Protein AF-A0A520IG59-F1 (afdb_monomer)

Mean predicted aligned error: 2.78 Å

pLDDT: mean 93.98, std 5.0, range [71.38, 97.94]

Sequence (70 aa):
MKQAVGLVGWRGMVGSVLMQRMRDEKDFDLIEPVFFSTSNAGGAAPQWAAGAAPLQNAYDIDALKKLPII

Secondary structure (DSSP, 8-state):
-PEEEEE-STTSHHHHHHHHHHHHTTGGGTEEEEEEESS-TTPPPPTTSTTPPPPEETT-HHHHTT-SB-

Radius of gyration: 11.49 Å; Cα contacts (8 Å, |Δi|>4): 99; chains: 1; bounding box: 22×28×25 Å

Foldseek 3Di:
DAFEAEQEPLPDPVNVVVVVVCVVVVVVVRHQYAAADCPQAQADDPPVNPPHDGHHHPPPPVVVVVGPYD

Nearest PDB structures (foldseek):
  5bnt-assembly2_D  TM=9.444E-01  e=1.186E-07  Pseudomonas aeruginosa PAO1
  3uw3-assembly1_A  TM=9.349E-01  e=8.345E-07  Burkholderia thailandensis E264
  7skb-assembly1_B  TM=9.486E-01  e=1.529E-06  Acinetobacter baumannii
  1gl3-assembly1_B  TM=9.212E-01  e=2.001E-06  Escherichia coli
  1brm-assembly2_C-2  TM=9.396E-01  e=3.204E-06  Escherichia coli

Structure (mmCIF, N/CA/C/O backbone):
data_AF-A0A520IG59-F1
#
_entry.id   AF-A0A520IG59-F1
#
loop_
_atom_site.group_PDB
_atom_site.id
_atom_site.type_symbol
_atom_site.label_atom_id
_atom_site.label_alt_id
_atom_site.label_comp_id
_atom_site.label_asym_id
_atom_site.label_entity_id
_atom_site.label_seq_id
_atom_site.pdbx_PDB_ins_code
_atom_site.Cartn_x
_atom_site.Cartn_y
_atom_site.Cartn_z
_atom_site.occupancy
_atom_site.B_iso_or_equiv
_atom_site.auth_seq_id
_atom_site.auth_comp_id
_atom_site.auth_asym_id
_atom_site.auth_atom_id
_atom_site.pdbx_PDB_model_num
ATOM 1 N N . MET A 1 1 ? -13.755 8.262 11.215 1.00 71.38 1 MET A N 1
ATOM 2 C CA . MET A 1 1 ? -13.482 8.345 9.762 1.00 71.38 1 MET A CA 1
ATOM 3 C C . MET A 1 1 ? -12.333 7.403 9.471 1.00 71.38 1 MET A C 1
ATOM 5 O O . MET A 1 1 ? -11.428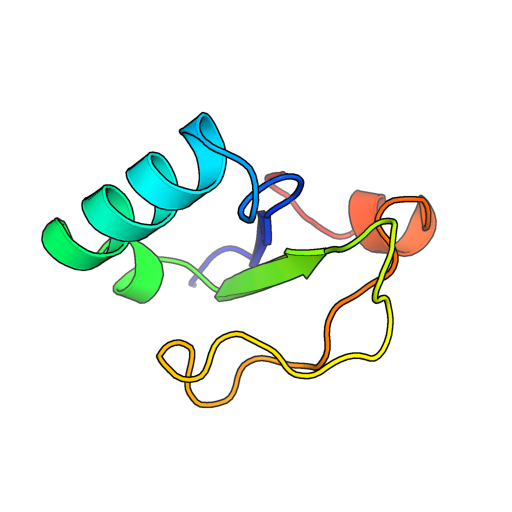 7.352 10.298 1.00 71.38 1 MET A O 1
ATOM 9 N N . LYS A 1 2 ? -12.390 6.634 8.380 1.00 84.94 2 LYS A N 1
ATOM 10 C CA . LYS A 1 2 ? -11.260 5.792 7.968 1.00 84.94 2 LYS A CA 1
ATOM 11 C C . LYS A 1 2 ? -10.141 6.693 7.438 1.00 84.94 2 LYS A C 1
ATOM 13 O O . LYS A 1 2 ? -10.425 7.748 6.875 1.00 84.94 2 LYS A O 1
ATOM 18 N N . GLN A 1 3 ? -8.888 6.331 7.689 1.00 92.94 3 GLN A N 1
ATOM 19 C CA . GLN A 1 3 ? -7.735 7.102 7.216 1.00 92.94 3 GLN A CA 1
ATOM 20 C C . GLN A 1 3 ? -7.264 6.567 5.866 1.00 92.94 3 GLN A C 1
ATOM 22 O O . GLN A 1 3 ? -7.215 5.352 5.674 1.00 92.94 3 GLN A O 1
ATOM 27 N N . ALA A 1 4 ? -6.894 7.464 4.952 1.00 94.81 4 ALA A N 1
ATOM 28 C CA . ALA A 1 4 ? -6.272 7.079 3.693 1.00 94.81 4 ALA A CA 1
ATOM 29 C C . ALA A 1 4 ? -4.835 6.594 3.941 1.00 94.81 4 ALA A C 1
ATOM 31 O O . ALA A 1 4 ? -4.044 7.298 4.566 1.00 94.81 4 ALA A O 1
ATOM 32 N N . VAL A 1 5 ? -4.499 5.398 3.462 1.00 96.88 5 VAL A N 1
AT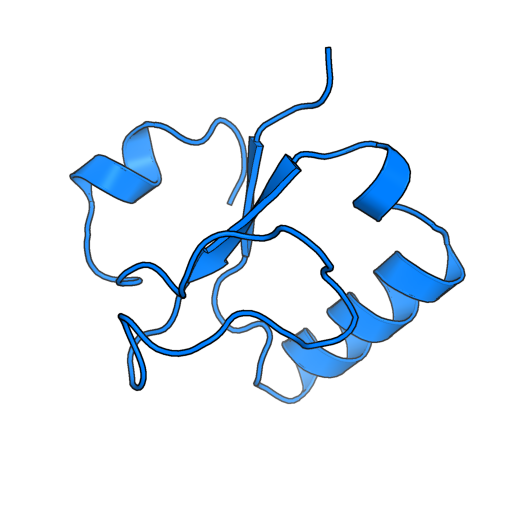OM 33 C CA . VAL A 1 5 ? -3.182 4.778 3.671 1.00 96.88 5 VAL A CA 1
ATOM 34 C C . VAL A 1 5 ? -2.586 4.402 2.325 1.00 96.88 5 VAL A C 1
ATOM 36 O O . VAL A 1 5 ? -3.156 3.595 1.590 1.00 96.88 5 VAL A O 1
ATOM 39 N N . GLY A 1 6 ? -1.438 4.987 1.999 1.00 96.94 6 GLY A N 1
ATOM 40 C CA . GLY A 1 6 ? -0.649 4.620 0.834 1.00 96.94 6 GLY A CA 1
ATOM 41 C C . GLY A 1 6 ? 0.007 3.262 1.027 1.00 96.94 6 GLY A C 1
ATOM 42 O O . GLY A 1 6 ? 0.487 2.952 2.104 1.00 96.94 6 GLY A O 1
ATOM 43 N N . LEU A 1 7 ? 0.014 2.435 -0.013 1.00 97.31 7 LEU A N 1
ATOM 44 C CA . LEU A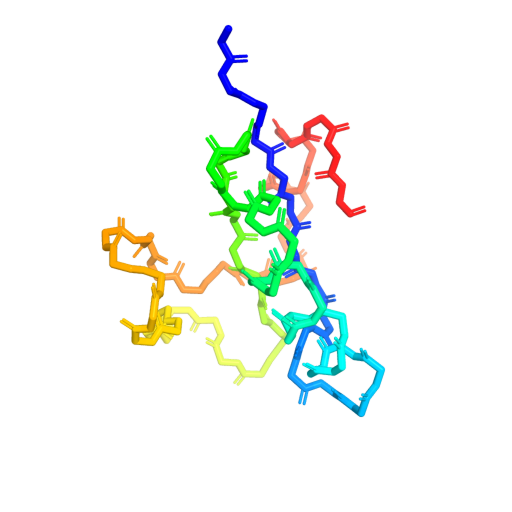 1 7 ? 0.685 1.140 -0.007 1.00 97.31 7 LEU A CA 1
ATOM 45 C C . LEU A 1 7 ? 1.644 1.078 -1.192 1.00 97.31 7 LEU A C 1
ATOM 47 O O . LEU A 1 7 ? 1.225 0.961 -2.348 1.00 97.31 7 LEU A O 1
ATOM 51 N N . VAL A 1 8 ? 2.944 1.140 -0.900 1.00 97.19 8 VAL A N 1
ATOM 52 C CA . VAL A 1 8 ? 4.043 1.080 -1.878 1.00 97.19 8 VAL A CA 1
ATOM 53 C C . VAL A 1 8 ? 4.834 -0.218 -1.672 1.00 97.19 8 VAL A C 1
ATOM 55 O O . VAL A 1 8 ? 5.006 -0.684 -0.553 1.00 97.19 8 VAL A O 1
ATOM 58 N N . GLY A 1 9 ? 5.303 -0.858 -2.749 1.00 95.94 9 GLY A N 1
ATOM 59 C CA . GLY A 1 9 ? 6.121 -2.082 -2.644 1.00 95.94 9 GLY A C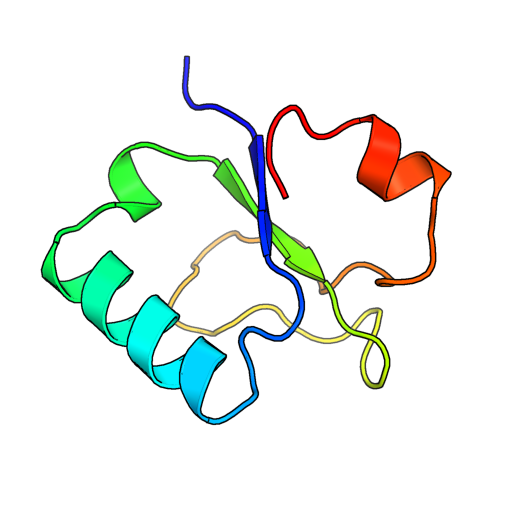A 1
ATOM 60 C C . GLY A 1 9 ? 5.361 -3.351 -2.221 1.00 95.94 9 GLY A C 1
ATOM 61 O O . GLY A 1 9 ? 5.964 -4.411 -2.059 1.00 95.94 9 GLY A O 1
ATOM 62 N N . TRP A 1 10 ? 4.031 -3.286 -2.128 1.00 95.56 10 TRP A N 1
ATOM 63 C CA . TRP A 1 10 ? 3.151 -4.375 -1.678 1.00 95.56 10 TRP A CA 1
ATOM 64 C C . TRP A 1 10 ? 3.175 -5.643 -2.562 1.00 95.56 10 TRP A C 1
ATOM 66 O O . TRP A 1 10 ? 2.680 -6.690 -2.156 1.00 95.56 10 TRP A O 1
ATOM 76 N N . ARG A 1 11 ? 3.762 -5.576 -3.766 1.00 94.44 11 ARG A N 1
ATOM 77 C CA . ARG A 1 11 ? 3.922 -6.719 -4.690 1.00 94.44 11 ARG A CA 1
ATOM 78 C C . ARG A 1 11 ? 5.216 -7.517 -4.484 1.00 94.44 11 ARG A C 1
ATOM 80 O O . ARG A 1 11 ? 5.363 -8.572 -5.092 1.00 94.44 11 ARG A O 1
ATOM 87 N N . GLY A 1 12 ? 6.169 -7.001 -3.702 1.00 94.25 12 GLY A N 1
ATOM 88 C CA . GLY A 1 12 ? 7.420 -7.698 -3.385 1.00 94.25 12 GLY A CA 1
ATOM 89 C C . GLY A 1 12 ? 7.235 -8.783 -2.319 1.00 94.25 12 GLY A C 1
ATOM 90 O O . GLY A 1 12 ? 6.146 -8.940 -1.781 1.00 94.25 12 GLY A O 1
ATOM 91 N N . MET A 1 13 ? 8.311 -9.498 -1.971 1.00 95.94 13 MET A N 1
ATOM 92 C CA . MET A 1 13 ? 8.266 -10.605 -0.997 1.00 95.94 13 MET A CA 1
ATOM 93 C C . MET A 1 13 ? 7.737 -10.176 0.382 1.00 95.94 13 MET A C 1
ATOM 95 O O . MET A 1 13 ? 6.865 -10.832 0.936 1.00 95.94 13 MET A O 1
ATOM 99 N N . VAL A 1 14 ? 8.231 -9.063 0.932 1.00 96.56 14 VAL A N 1
ATOM 100 C CA . VAL A 1 14 ? 7.749 -8.543 2.227 1.00 96.56 14 VAL A CA 1
ATOM 101 C C . VAL A 1 14 ? 6.339 -7.969 2.090 1.00 96.56 14 VAL A C 1
ATOM 103 O O . VAL A 1 14 ? 5.478 -8.203 2.933 1.00 96.56 14 VAL A O 1
ATOM 106 N N . GLY A 1 15 ? 6.090 -7.254 0.991 1.00 96.44 15 GLY A N 1
ATOM 107 C CA . GLY A 1 15 ? 4.800 -6.642 0.704 1.00 96.44 15 GLY A CA 1
ATOM 108 C C . GLY A 1 15 ? 3.662 -7.656 0.602 1.00 96.44 15 GLY A C 1
ATOM 109 O O . GLY A 1 15 ? 2.594 -7.426 1.159 1.00 96.44 15 GLY A O 1
ATOM 110 N N . SER A 1 16 ? 3.882 -8.800 -0.047 1.00 95.50 16 SER A N 1
ATOM 111 C CA . SER A 1 16 ? 2.850 -9.827 -0.204 1.00 95.50 16 SER A CA 1
ATOM 112 C C . SER A 1 16 ? 2.468 -10.469 1.131 1.00 95.50 16 SER A C 1
ATOM 114 O O . SER A 1 16 ? 1.279 -10.674 1.384 1.00 95.50 16 SER A O 1
ATOM 116 N N . VAL A 1 17 ? 3.452 -10.708 2.006 1.00 97.50 17 VAL A N 1
ATOM 117 C CA . VAL A 1 17 ? 3.228 -11.201 3.373 1.00 97.50 17 VAL A CA 1
ATOM 118 C C . VAL A 1 17 ? 2.480 -10.160 4.206 1.00 97.50 17 VAL A C 1
ATOM 120 O O . VAL A 1 17 ? 1.512 -10.513 4.876 1.00 97.50 17 VAL A O 1
ATOM 123 N N . LEU A 1 18 ? 2.855 -8.878 4.115 1.00 97.50 18 LEU A N 1
ATOM 124 C CA . LEU A 1 18 ? 2.125 -7.789 4.771 1.00 97.50 18 LEU A CA 1
ATOM 125 C C . LEU A 1 18 ? 0.657 -7.760 4.324 1.00 97.50 18 LEU A C 1
ATOM 127 O O . LEU A 1 18 ? -0.236 -7.771 5.163 1.00 97.50 18 LEU A O 1
ATOM 131 N N . MET A 1 19 ? 0.393 -7.795 3.014 1.00 96.56 19 MET A N 1
ATOM 132 C CA . MET A 1 19 ? -0.976 -7.792 2.482 1.00 96.56 19 MET A CA 1
ATOM 133 C C . MET A 1 19 ? -1.781 -9.007 2.944 1.00 96.56 19 MET A C 1
ATOM 135 O O . MET A 1 19 ? -2.985 -8.892 3.155 1.00 96.56 19 MET A O 1
ATOM 139 N N . GLN A 1 20 ? -1.146 -10.174 3.069 1.00 96.44 20 GLN A N 1
ATOM 140 C CA . GLN A 1 20 ? -1.793 -11.361 3.619 1.00 96.44 20 GLN A CA 1
ATOM 141 C C . GLN A 1 20 ? -2.163 -11.154 5.089 1.00 96.44 20 GLN A C 1
ATOM 143 O O . GLN A 1 20 ? -3.337 -11.265 5.425 1.00 96.44 20 GLN A O 1
ATOM 148 N N . ARG A 1 21 ? -1.201 -10.767 5.932 1.00 97.94 21 ARG A N 1
ATOM 149 C CA . ARG A 1 21 ? -1.428 -10.538 7.367 1.00 97.94 21 ARG A CA 1
ATOM 150 C C . ARG A 1 21 ? -2.497 -9.476 7.615 1.00 97.94 21 ARG A C 1
ATOM 152 O O . ARG A 1 21 ? -3.399 -9.717 8.402 1.00 97.94 21 ARG A O 1
ATOM 159 N N . MET A 1 22 ? -2.465 -8.365 6.881 1.00 96.69 22 MET A N 1
ATOM 160 C CA . MET A 1 22 ? -3.477 -7.309 6.997 1.00 96.69 22 MET A CA 1
ATOM 161 C C . MET A 1 22 ? -4.889 -7.782 6.625 1.00 96.69 22 MET A C 1
ATOM 163 O O . MET A 1 22 ? -5.869 -7.294 7.181 1.00 96.69 22 MET A O 1
ATOM 167 N N . ARG A 1 23 ? -5.032 -8.728 5.685 1.00 95.06 23 ARG A N 1
ATOM 168 C CA . ARG A 1 23 ? -6.340 -9.340 5.393 1.00 95.06 23 ARG A CA 1
ATOM 169 C C . ARG A 1 23 ? -6.762 -10.317 6.484 1.00 95.06 23 ARG A C 1
ATOM 171 O O . ARG A 1 23 ? -7.929 -10.299 6.863 1.00 95.06 23 ARG A O 1
ATOM 178 N N . ASP A 1 24 ? -5.834 -11.134 6.979 1.00 97.62 24 ASP A N 1
ATOM 179 C CA . ASP A 1 24 ? -6.100 -12.106 8.045 1.00 97.62 24 ASP A CA 1
ATOM 180 C C . ASP A 1 24 ? -6.584 -11.402 9.328 1.00 97.62 24 ASP A C 1
ATOM 182 O O . ASP A 1 24 ? -7.521 -11.870 9.971 1.00 97.62 24 ASP A O 1
ATOM 186 N N . GLU A 1 25 ? -6.005 -10.239 9.648 1.00 97.50 25 GLU A N 1
ATOM 187 C CA . GLU A 1 25 ? -6.360 -9.414 10.816 1.00 97.50 25 GLU A CA 1
ATOM 188 C C . GLU A 1 25 ? -7.479 -8.386 10.537 1.00 97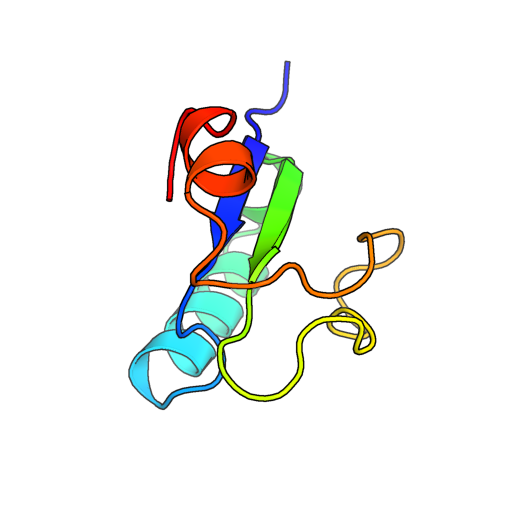.50 25 GLU A C 1
ATOM 190 O O . GLU A 1 25 ? -7.919 -7.682 11.443 1.00 97.50 25 GLU A O 1
ATOM 195 N N . LYS A 1 26 ? -7.990 -8.315 9.297 1.00 95.25 26 LYS A N 1
ATOM 196 C CA . LYS A 1 26 ? -9.032 -7.366 8.847 1.00 95.25 26 LYS A CA 1
ATOM 197 C C . LYS A 1 26 ? -8.662 -5.880 8.963 1.00 95.25 26 LYS A C 1
ATOM 199 O O . LYS A 1 26 ? -9.537 -5.022 9.073 1.00 95.25 26 LYS A O 1
ATOM 204 N N . ASP A 1 27 ? -7.384 -5.540 8.837 1.00 95.75 27 ASP A N 1
ATOM 205 C CA . ASP A 1 27 ? -6.908 -4.153 8.919 1.00 95.75 27 ASP A CA 1
ATOM 206 C C . ASP A 1 27 ? -7.524 -3.251 7.834 1.00 95.75 27 ASP A C 1
ATOM 208 O O . ASP A 1 27 ? -7.788 -2.072 8.069 1.00 95.75 27 ASP A O 1
ATOM 212 N N . PHE A 1 28 ? -7.822 -3.801 6.649 1.00 93.12 28 PHE A N 1
ATOM 213 C CA . PHE A 1 28 ? -8.458 -3.062 5.547 1.00 93.12 28 PHE A CA 1
ATOM 214 C C . PHE A 1 28 ? -9.876 -2.570 5.868 1.00 93.12 28 PHE A C 1
ATOM 216 O O . PHE A 1 28 ? -10.350 -1.627 5.234 1.00 93.12 28 PHE A O 1
ATOM 223 N N . ASP A 1 29 ? -10.539 -3.134 6.880 1.00 92.94 29 ASP A N 1
ATOM 224 C CA . ASP A 1 29 ? -11.835 -2.635 7.338 1.00 92.94 29 ASP A CA 1
ATOM 225 C C . ASP A 1 29 ? -11.695 -1.292 8.072 1.00 92.94 29 ASP A C 1
ATOM 227 O O . ASP A 1 29 ? -12.665 -0.535 8.160 1.00 92.94 29 ASP A O 1
ATOM 231 N N . LEU A 1 30 ? -10.493 -0.956 8.547 1.00 94.06 30 LEU A N 1
ATOM 232 C CA . LEU A 1 30 ? -10.206 0.227 9.361 1.00 94.06 30 LEU A CA 1
ATOM 233 C C . LEU A 1 30 ? -9.651 1.410 8.547 1.00 94.06 30 LEU A C 1
ATOM 235 O O . LEU A 1 30 ? -9.647 2.543 9.035 1.00 94.06 30 LEU A O 1
ATOM 239 N N . ILE A 1 31 ? -9.220 1.171 7.305 1.00 94.50 31 ILE A N 1
ATOM 240 C CA . ILE A 1 31 ? -8.504 2.145 6.466 1.00 94.50 31 ILE A CA 1
ATOM 241 C C . ILE A 1 31 ? -9.133 2.302 5.076 1.00 94.50 31 ILE A C 1
ATOM 243 O O . ILE A 1 31 ? -9.958 1.499 4.646 1.00 94.50 31 ILE A O 1
ATOM 247 N N . GLU A 1 32 ? -8.720 3.346 4.363 1.00 93.81 32 GLU A N 1
ATOM 248 C CA . GLU A 1 32 ? -8.974 3.547 2.935 1.00 93.81 32 GLU A CA 1
ATOM 249 C C . GLU A 1 32 ? -7.662 3.310 2.167 1.00 93.81 32 GLU A C 1
ATOM 251 O O . GLU A 1 32 ? -6.805 4.197 2.114 1.00 93.81 32 GLU A O 1
ATOM 256 N N . PRO A 1 33 ? -7.437 2.102 1.621 1.00 95.06 33 PRO A N 1
ATOM 257 C CA . PRO A 1 33 ? -6.160 1.765 1.005 1.00 95.06 33 PRO A CA 1
ATOM 258 C C . PRO A 1 33 ? -5.994 2.431 -0.368 1.00 95.06 33 PRO A C 1
ATOM 260 O O . PRO A 1 33 ? -6.863 2.335 -1.236 1.00 95.06 33 PRO A O 1
ATOM 263 N N . VAL A 1 34 ? -4.830 3.038 -0.594 1.00 95.88 34 VAL A N 1
ATOM 264 C CA . VAL A 1 34 ? -4.413 3.618 -1.875 1.00 95.88 34 VAL A CA 1
ATOM 265 C C . VAL A 1 34 ? -3.176 2.882 -2.371 1.00 95.88 34 VAL A C 1
ATOM 267 O O . VAL A 1 34 ? -2.089 2.997 -1.809 1.00 95.88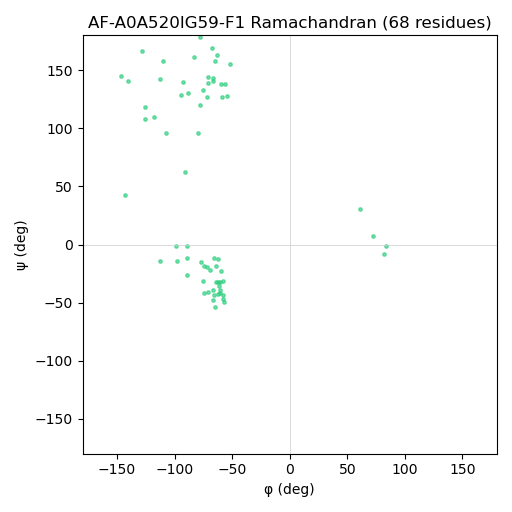 34 VAL A O 1
ATOM 270 N N . PHE A 1 35 ? -3.330 2.102 -3.438 1.00 96.94 35 PHE A N 1
ATOM 271 C CA . PHE A 1 35 ? -2.245 1.278 -3.964 1.00 96.94 35 PHE A CA 1
ATOM 272 C C . PHE A 1 35 ? -1.394 2.045 -4.970 1.00 96.94 35 PHE A C 1
ATOM 274 O O . PHE A 1 35 ? -1.908 2.592 -5.944 1.00 96.94 35 PHE A O 1
ATOM 281 N N . PHE A 1 36 ? -0.078 1.996 -4.783 1.00 97.50 36 PHE A N 1
ATOM 282 C CA . PHE A 1 36 ? 0.894 2.589 -5.693 1.00 97.50 36 PHE A CA 1
ATOM 283 C C . PHE A 1 36 ? 1.694 1.519 -6.440 1.00 97.50 36 PHE A C 1
ATOM 285 O O . PHE A 1 36 ? 1.827 0.371 -6.001 1.00 97.50 36 PHE A O 1
ATOM 292 N N . SER A 1 37 ? 2.261 1.901 -7.582 1.00 95.88 37 SER A N 1
ATOM 293 C CA . SER A 1 37 ? 3.189 1.080 -8.354 1.00 95.88 37 SER A CA 1
ATOM 294 C C . SER A 1 37 ? 4.235 1.940 -9.061 1.00 95.88 37 SER A C 1
ATOM 296 O O . SER A 1 37 ? 3.936 3.039 -9.521 1.00 95.88 37 SER A O 1
ATOM 298 N N . THR A 1 38 ? 5.461 1.424 -9.164 1.00 93.56 38 THR A N 1
ATOM 299 C CA . THR A 1 38 ? 6.537 2.004 -9.985 1.00 93.56 38 THR A CA 1
ATOM 300 C C . THR A 1 38 ? 6.527 1.469 -11.418 1.00 93.56 38 THR A C 1
ATOM 302 O O . THR A 1 38 ? 6.999 2.147 -12.322 1.00 93.56 38 THR A O 1
ATOM 305 N N . SER A 1 39 ? 6.000 0.258 -11.636 1.00 93.25 39 SER A N 1
ATOM 306 C CA . SER A 1 39 ? 6.070 -0.453 -12.921 1.00 93.25 39 SER A CA 1
ATOM 307 C C . SER A 1 39 ? 4.726 -0.624 -13.629 1.00 93.25 39 SER A C 1
ATOM 309 O O . SER A 1 39 ? 4.707 -0.979 -14.801 1.00 93.25 39 SER A O 1
ATOM 311 N N . ASN A 1 40 ? 3.604 -0.397 -12.939 1.00 94.31 40 ASN A N 1
ATOM 312 C CA . ASN A 1 40 ? 2.259 -0.612 -13.477 1.00 94.31 40 ASN A CA 1
ATOM 313 C C . ASN A 1 40 ? 1.259 0.454 -12.992 1.00 94.31 40 ASN A C 1
ATOM 315 O O . ASN A 1 40 ? 0.144 0.130 -12.579 1.00 94.31 40 ASN A O 1
ATOM 319 N N . ALA A 1 41 ? 1.675 1.724 -12.971 1.00 94.06 41 ALA A N 1
ATOM 320 C CA . ALA A 1 41 ? 0.769 2.838 -12.684 1.00 94.06 41 ALA A CA 1
ATOM 321 C C . ALA A 1 41 ? -0.368 2.883 -13.725 1.00 94.06 41 ALA A C 1
ATOM 323 O O . ALA A 1 41 ? -0.141 2.646 -14.909 1.00 94.06 41 ALA A O 1
ATOM 324 N N . GLY A 1 42 ? -1.597 3.140 -13.279 1.00 93.38 42 GLY A N 1
ATOM 325 C CA . GLY A 1 42 ? -2.819 3.037 -14.084 1.00 93.38 42 GLY A CA 1
ATOM 326 C C . GLY A 1 42 ? -3.379 1.615 -14.215 1.00 93.38 42 GLY A C 1
ATOM 327 O O . GLY A 1 42 ? -4.486 1.441 -14.720 1.00 93.38 42 GLY A O 1
ATOM 328 N N . GLY A 1 43 ? -2.655 0.594 -13.745 1.00 93.00 43 GLY A N 1
ATOM 329 C CA . GLY A 1 43 ? -3.137 -0.784 -13.724 1.00 93.00 43 GLY A CA 1
ATOM 330 C C . GLY A 1 43 ? -4.296 -1.007 -12.747 1.00 93.00 43 GLY A C 1
ATOM 331 O O . GLY A 1 43 ? -4.598 -0.171 -11.896 1.00 93.00 43 GLY A O 1
ATOM 332 N N . ALA A 1 44 ? -4.934 -2.174 -12.838 1.00 93.12 44 ALA A N 1
ATOM 333 C CA . ALA A 1 44 ? -6.005 -2.547 -11.920 1.00 93.12 44 ALA A CA 1
ATOM 334 C C . ALA A 1 44 ? -5.493 -2.740 -10.481 1.00 93.12 44 ALA A C 1
ATOM 336 O O . ALA A 1 44 ? -4.404 -3.281 -10.254 1.00 93.12 44 ALA A O 1
ATOM 337 N N . ALA A 1 45 ? -6.316 -2.334 -9.514 1.00 90.88 45 ALA A N 1
ATOM 338 C CA . ALA A 1 45 ? -6.131 -2.661 -8.107 1.00 90.88 45 ALA A CA 1
ATOM 339 C C . ALA A 1 45 ? -6.234 -4.183 -7.856 1.00 90.88 45 ALA A C 1
ATOM 341 O O . ALA A 1 45 ? -6.739 -4.924 -8.709 1.00 90.88 45 ALA A O 1
ATOM 342 N N . PRO A 1 46 ? -5.758 -4.682 -6.698 1.00 88.38 46 PRO A N 1
ATOM 343 C CA . PRO A 1 46 ? -5.913 -6.090 -6.346 1.00 88.38 46 PRO A CA 1
ATOM 344 C C . PRO A 1 46 ? -7.386 -6.521 -6.360 1.00 88.38 46 PRO A C 1
ATOM 346 O O . PRO A 1 46 ? -8.235 -5.821 -5.820 1.00 88.38 46 PRO A O 1
ATOM 349 N N . GLN A 1 47 ? -7.687 -7.706 -6.903 1.00 87.62 47 GLN A N 1
ATOM 350 C CA . GLN A 1 47 ? -9.073 -8.199 -7.026 1.00 87.62 47 GLN A CA 1
ATOM 351 C C . GLN A 1 47 ? -9.816 -8.293 -5.683 1.00 87.62 47 GLN A C 1
ATOM 353 O O . GLN A 1 47 ? -11.027 -8.110 -5.634 1.00 87.62 47 GLN A O 1
ATOM 358 N N . TRP A 1 48 ? -9.093 -8.569 -4.595 1.00 87.88 48 TRP A N 1
ATOM 359 C CA . TRP A 1 48 ? -9.655 -8.639 -3.245 1.00 87.88 48 TRP A CA 1
ATOM 360 C C . TRP A 1 48 ? -9.973 -7.259 -2.649 1.00 87.88 48 TRP A C 1
ATOM 362 O O . TRP A 1 48 ? -10.748 -7.176 -1.703 1.00 87.88 48 TRP A O 1
ATOM 372 N N . ALA A 1 49 ? -9.403 -6.180 -3.192 1.00 85.12 49 ALA A N 1
ATOM 373 C CA . ALA A 1 49 ? -9.670 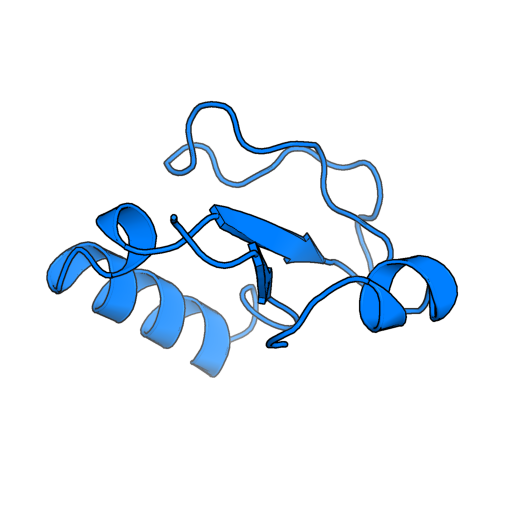-4.806 -2.782 1.00 85.12 49 ALA A CA 1
ATOM 374 C C . ALA A 1 49 ? -10.829 -4.234 -3.615 1.00 85.12 49 ALA A C 1
ATOM 376 O O . ALA A 1 49 ? -10.655 -3.306 -4.408 1.00 85.12 49 ALA A O 1
ATOM 377 N N . ALA A 1 50 ? -12.011 -4.841 -3.489 1.00 76.44 50 ALA A N 1
ATOM 378 C CA . ALA A 1 50 ? -13.187 -4.450 -4.260 1.00 76.44 50 ALA A CA 1
ATOM 379 C C . ALA A 1 50 ? -13.496 -2.950 -4.087 1.00 76.44 50 ALA A C 1
ATOM 381 O O . ALA A 1 50 ? -13.594 -2.451 -2.968 1.00 76.44 50 ALA A O 1
ATOM 382 N N . GLY A 1 51 ? -13.643 -2.231 -5.203 1.00 78.38 51 GLY A N 1
ATOM 383 C CA . GLY A 1 51 ? -13.916 -0.789 -5.209 1.00 78.38 51 GLY A CA 1
ATOM 384 C C . GLY A 1 51 ? -12.684 0.113 -5.064 1.00 78.38 51 GLY A C 1
ATOM 385 O O . GLY A 1 51 ? -12.834 1.331 -5.127 1.00 78.38 51 GLY A O 1
ATOM 386 N N . ALA A 1 52 ? -11.476 -0.443 -4.917 1.00 85.38 52 ALA A N 1
ATOM 387 C CA . ALA A 1 52 ? -10.255 0.355 -4.920 1.00 85.38 52 ALA A CA 1
ATOM 388 C C . ALA A 1 52 ? -9.993 0.984 -6.300 1.00 85.38 52 ALA A C 1
ATOM 390 O O . ALA A 1 52 ? -10.187 0.356 -7.346 1.00 85.38 52 ALA A O 1
ATOM 391 N N . ALA A 1 53 ? -9.522 2.232 -6.290 1.00 90.44 53 ALA A N 1
ATOM 392 C CA . ALA A 1 53 ? -9.132 2.954 -7.496 1.00 90.44 53 ALA A CA 1
ATOM 393 C C . ALA A 1 53 ? -7.924 2.290 -8.192 1.00 90.44 53 ALA A C 1
ATOM 395 O O . ALA A 1 53 ? -7.156 1.582 -7.534 1.00 90.44 53 ALA A O 1
ATOM 396 N N . PRO A 1 54 ? -7.713 2.534 -9.500 1.00 95.12 54 PRO A N 1
ATOM 397 C CA . PRO A 1 54 ? -6.521 2.074 -10.211 1.00 95.12 54 PRO A CA 1
ATOM 398 C C . PRO A 1 54 ? -5.213 2.458 -9.508 1.00 95.12 54 PRO A C 1
ATOM 400 O O . PRO A 1 54 ? -5.148 3.444 -8.770 1.00 95.12 54 PRO A O 1
ATOM 403 N N . LEU A 1 55 ? -4.158 1.685 -9.772 1.00 96.56 55 LEU A N 1
ATOM 404 C CA . LEU A 1 55 ? -2.845 1.875 -9.157 1.00 96.56 55 LEU A CA 1
ATOM 405 C C . LEU A 1 55 ? -2.301 3.276 -9.454 1.00 96.56 55 LEU A C 1
ATOM 407 O O . LEU A 1 55 ? -2.176 3.667 -10.614 1.00 96.56 55 LEU A O 1
ATOM 411 N N . GLN A 1 56 ? -1.920 4.012 -8.416 1.00 97.06 56 GLN A N 1
ATOM 412 C CA . GLN A 1 56 ? -1.298 5.326 -8.554 1.00 97.06 56 GLN A CA 1
ATOM 413 C C . GLN A 1 56 ? 0.212 5.208 -8.810 1.00 97.06 56 GLN A C 1
ATOM 415 O O . GLN A 1 56 ? 0.831 4.167 -8.569 1.00 97.06 56 GLN A O 1
ATOM 420 N N . ASN A 1 57 ? 0.823 6.276 -9.322 1.00 97.38 57 ASN A N 1
ATOM 421 C CA . ASN A 1 57 ? 2.258 6.309 -9.593 1.00 97.38 57 ASN A CA 1
ATOM 422 C C . ASN A 1 57 ? 3.050 6.528 -8.296 1.00 97.38 57 ASN A C 1
ATOM 424 O O . ASN A 1 57 ? 2.902 7.557 -7.645 1.00 97.38 57 ASN A O 1
ATOM 428 N N . ALA A 1 58 ? 3.925 5.586 -7.939 1.00 97.44 58 ALA A N 1
ATOM 429 C CA . ALA A 1 58 ? 4.747 5.659 -6.726 1.00 97.44 58 ALA A CA 1
ATOM 430 C C . ALA A 1 58 ? 5.789 6.798 -6.725 1.00 97.44 58 ALA A C 1
ATOM 432 O O . ALA A 1 58 ? 6.385 7.066 -5.687 1.00 97.44 58 ALA A O 1
ATOM 433 N N . TYR A 1 59 ? 6.023 7.454 -7.865 1.00 97.31 59 TYR A N 1
ATOM 434 C CA . TYR A 1 59 ? 6.880 8.639 -7.975 1.00 97.31 59 TYR A CA 1
ATOM 435 C C . TYR A 1 59 ? 6.094 9.960 -7.985 1.00 97.31 59 TYR A C 1
ATOM 437 O O . TYR A 1 59 ? 6.700 11.028 -8.066 1.00 97.31 59 TYR A O 1
ATOM 445 N N . ASP A 1 60 ? 4.759 9.915 -7.915 1.00 97.56 60 ASP A N 1
ATOM 446 C CA . ASP A 1 60 ? 3.921 11.113 -7.857 1.00 97.56 60 ASP A CA 1
ATOM 447 C C . ASP A 1 60 ? 3.911 11.685 -6.433 1.00 97.56 60 ASP A C 1
ATOM 449 O O . ASP A 1 60 ? 3.160 11.263 -5.551 1.00 97.56 60 ASP A O 1
ATOM 453 N N . ILE A 1 61 ? 4.781 12.667 -6.210 1.00 96.94 61 ILE A N 1
ATOM 454 C CA . ILE A 1 61 ? 4.956 13.317 -4.911 1.00 96.94 61 ILE A CA 1
ATOM 455 C C . ILE A 1 61 ? 3.694 14.072 -4.474 1.00 96.94 61 ILE A C 1
ATOM 457 O O . ILE A 1 61 ? 3.411 14.143 -3.277 1.00 96.94 61 ILE A O 1
ATOM 461 N N . ASP A 1 62 ? 2.923 14.620 -5.411 1.00 97.38 62 ASP A N 1
ATOM 462 C CA . ASP A 1 62 ? 1.712 15.371 -5.084 1.00 97.38 62 ASP A CA 1
ATOM 463 C C . ASP A 1 62 ? 0.572 14.439 -4.670 1.00 97.38 62 ASP A C 1
ATOM 465 O O . ASP A 1 62 ? -0.237 14.800 -3.814 1.00 97.38 62 ASP A O 1
ATOM 469 N N . ALA A 1 63 ? 0.518 13.225 -5.223 1.00 9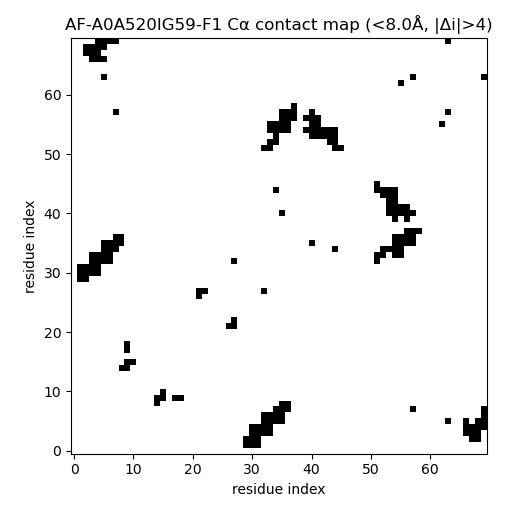5.56 63 ALA A N 1
ATOM 470 C CA . ALA A 1 63 ? -0.366 12.171 -4.739 1.00 95.56 63 ALA A CA 1
ATOM 471 C C . ALA A 1 63 ? 0.035 11.687 -3.336 1.00 95.56 63 ALA A C 1
ATOM 473 O O . ALA A 1 63 ? -0.811 11.632 -2.444 1.00 95.56 63 ALA A O 1
ATOM 474 N N . LEU A 1 64 ? 1.323 11.402 -3.116 1.00 96.81 64 LEU A N 1
ATOM 475 C CA . LEU A 1 64 ? 1.831 10.888 -1.838 1.00 96.81 64 LEU A CA 1
ATOM 476 C C . LEU A 1 64 ? 1.614 11.878 -0.683 1.00 96.81 64 LEU A C 1
ATOM 478 O O . LEU A 1 64 ? 1.153 11.485 0.384 1.00 96.81 64 LEU A O 1
ATOM 482 N N . LYS A 1 65 ? 1.860 13.176 -0.900 1.00 96.94 65 LYS A N 1
ATOM 483 C CA . LYS A 1 65 ? 1.676 14.230 0.120 1.00 96.94 65 LYS A CA 1
ATOM 484 C C . LYS A 1 65 ? 0.249 14.348 0.663 1.00 96.94 65 LYS A C 1
ATOM 486 O O . LYS A 1 65 ? 0.063 14.905 1.741 1.00 96.94 65 LYS A O 1
ATOM 491 N N . LYS A 1 66 ? -0.759 13.888 -0.083 1.00 95.38 66 LYS A N 1
ATOM 492 C CA . LYS A 1 66 ? -2.169 13.947 0.338 1.00 95.38 66 LYS A CA 1
ATOM 493 C C . LYS A 1 66 ? -2.515 12.866 1.360 1.00 95.38 66 LYS A C 1
ATOM 495 O O . LYS A 1 66 ? -3.578 12.942 1.972 1.00 95.38 66 LYS A O 1
ATOM 500 N N . LEU A 1 67 ? -1.661 11.856 1.516 1.00 96.19 67 LEU A N 1
ATOM 501 C CA . LEU A 1 67 ? -1.926 10.702 2.360 1.00 96.19 67 LEU A CA 1
ATOM 502 C C . LEU A 1 67 ? -1.319 10.913 3.750 1.00 96.19 67 LEU A C 1
ATOM 504 O O . LEU A 1 67 ? -0.135 11.230 3.855 1.00 96.19 67 LEU A O 1
ATOM 508 N N . PRO A 1 68 ? -2.098 10.722 4.829 1.00 95.81 68 PRO A N 1
ATOM 509 C CA . PRO A 1 68 ? -1.580 10.844 6.187 1.00 95.81 68 PRO A CA 1
ATOM 510 C C . PRO A 1 68 ? -0.607 9.714 6.566 1.00 95.81 68 PRO A C 1
ATOM 512 O O . PRO A 1 68 ? 0.173 9.888 7.498 1.00 95.81 68 PRO A O 1
ATOM 515 N N . ILE A 1 69 ? -0.664 8.563 5.880 1.00 97.19 69 ILE A N 1
ATOM 516 C CA . ILE A 1 69 ? 0.154 7.364 6.132 1.00 97.19 69 ILE A CA 1
ATOM 517 C C . ILE A 1 69 ? 0.559 6.752 4.778 1.00 97.19 69 ILE A C 1
ATOM 519 O O . ILE A 1 69 ? -0.264 6.733 3.859 1.00 97.19 69 ILE A O 1
ATOM 523 N N . ILE A 1 70 ? 1.798 6.256 4.656 1.00 96.19 70 ILE A N 1
ATOM 524 C CA . ILE A 1 70 ? 2.378 5.560 3.483 1.00 96.19 70 ILE A CA 1
ATOM 525 C C . ILE A 1 70 ? 3.158 4.331 3.960 1.00 96.19 70 ILE A C 1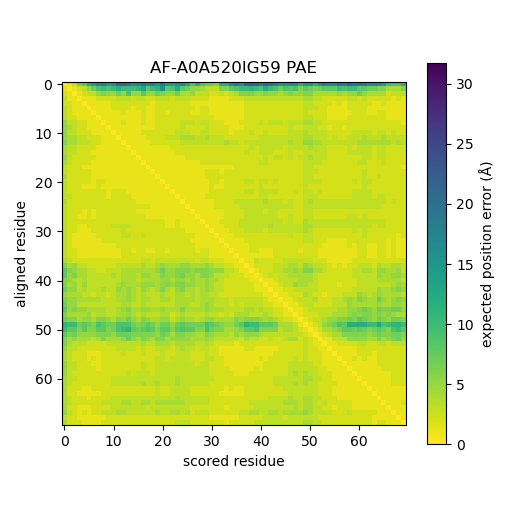
ATOM 527 O O . ILE A 1 70 ? 3.806 4.454 5.025 1.00 96.19 70 ILE A O 1
#

Solvent-accessible surface area (backbone atoms only — not comparable to full-atom values): 4125 Å² total; per-residue (Å²): 132,66,49,51,31,39,41,68,64,46,84,41,79,68,23,44,52,49,57,48,50,37,58,77,72,48,49,66,81,59,40,42,73,43,48,35,25,89,87,50,49,71,32,81,43,60,84,88,49,76,90,48,64,55,17,37,52,65,81,43,62,75,66,55,71,73,38,90,39,107